Protein AF-A0A4U9DI22-F1 (afdb_monomer_lite)

Radius of gyration: 29.98 Å; chains: 1; bounding box: 87×55×52 Å

Sequence (132 aa):
MSARAKTRARLRLPERRLAAPAAPHSLSPLPGDRIGERVYSPLSCFLPVMPMSKWNIASFSKEDQDKVSVDKAAAAVAWQERMNKPVVSELAAREQPEHLREYFQERLRIHRLNSQQLPRANAPEYQKPEEG

Foldseek 3Di:
DDDDDDDDDDDDDDPPPDDDDDDDDDDDDDDDDDDDPPPPPVPDPPPPPPPPVVVPLVPDDPVSVLLVVLLVLLLVQLLCVQQVHDDDVVVSLVPRDPVCSVVSVVSNVVNVVVSVVDDGNPDPVNDDPPPD

Organism: Raoultella terrigena (NCBI:txid577)

Structure (mmCIF, N/CA/C/O backbone):
data_AF-A0A4U9DI22-F1
#
_entry.id   AF-A0A4U9DI22-F1
#
loop_
_atom_site.group_PDB
_atom_site.id
_atom_site.type_symbol
_atom_site.label_atom_id
_atom_site.label_alt_id
_atom_site.label_comp_id
_atom_site.label_asym_id
_atom_site.label_entity_id
_atom_site.label_seq_id
_atom_site.pdbx_PDB_ins_code
_atom_site.Cartn_x
_atom_site.Cartn_y
_atom_site.Cartn_z
_atom_site.occupancy
_atom_site.B_iso_or_equiv
_atom_site.auth_seq_id
_atom_site.auth_comp_id
_atom_site.auth_asym_id
_atom_site.auth_atom_id
_atom_site.pdbx_PDB_model_num
ATOM 1 N N . MET A 1 1 ? -38.057 -46.027 19.338 1.00 46.25 1 MET A N 1
ATOM 2 C CA . MET A 1 1 ? -37.073 -45.510 20.316 1.00 46.25 1 MET A CA 1
ATOM 3 C C . MET A 1 1 ? -35.806 -46.344 20.201 1.00 46.25 1 MET A C 1
ATOM 5 O O . MET A 1 1 ? -35.858 -47.514 20.539 1.00 46.25 1 MET A O 1
ATOM 9 N N . SER A 1 2 ? -34.706 -45.812 19.661 1.00 44.12 2 SER A N 1
ATOM 10 C CA . SER A 1 2 ? -33.406 -46.503 19.716 1.00 44.12 2 SER A CA 1
ATOM 11 C C . SER A 1 2 ? -32.270 -45.497 19.538 1.00 44.12 2 SER A C 1
ATOM 13 O O . SER A 1 2 ? -31.926 -45.115 18.420 1.00 44.12 2 SER A O 1
ATOM 15 N N . ALA A 1 3 ? -31.717 -45.034 20.658 1.00 47.94 3 ALA A N 1
ATOM 16 C CA . ALA A 1 3 ? -30.554 -44.159 20.700 1.00 47.94 3 ALA A CA 1
ATOM 17 C C . ALA A 1 3 ? -29.275 -45.011 20.638 1.00 47.94 3 ALA A C 1
ATOM 19 O O . ALA A 1 3 ? -28.974 -45.759 21.565 1.00 47.94 3 ALA A O 1
ATOM 20 N N . ARG A 1 4 ? -28.505 -44.907 19.549 1.00 50.19 4 ARG A N 1
ATOM 21 C CA . ARG A 1 4 ? -27.145 -45.464 19.481 1.00 50.19 4 ARG A CA 1
ATOM 22 C C . ARG A 1 4 ? -26.165 -44.452 20.074 1.00 50.19 4 ARG A C 1
ATOM 24 O O . ARG A 1 4 ? -25.781 -43.492 19.410 1.00 50.19 4 ARG A O 1
ATOM 31 N N . ALA A 1 5 ? -25.756 -44.679 21.319 1.00 55.69 5 ALA A N 1
ATOM 32 C CA . ALA A 1 5 ? -24.650 -43.964 21.941 1.00 55.69 5 ALA A CA 1
ATOM 33 C C . ALA A 1 5 ? -23.336 -44.308 21.213 1.00 55.69 5 ALA A C 1
ATOM 35 O O . ALA A 1 5 ? -22.906 -45.460 21.193 1.00 55.69 5 ALA A O 1
ATOM 36 N N . LYS A 1 6 ? -22.699 -43.313 20.586 1.00 56.28 6 LYS A N 1
ATOM 37 C CA . LYS A 1 6 ? -21.334 -43.437 20.057 1.00 56.28 6 LYS A CA 1
ATOM 38 C C . LYS A 1 6 ? -20.350 -43.150 21.188 1.00 56.28 6 LYS A C 1
ATOM 40 O O . LYS A 1 6 ? -20.057 -41.997 21.493 1.00 56.28 6 LYS A O 1
ATOM 45 N N . THR A 1 7 ? -19.842 -44.207 21.807 1.00 49.75 7 THR A N 1
ATOM 46 C CA . THR A 1 7 ? -18.749 -44.141 22.780 1.00 49.75 7 THR A CA 1
ATOM 47 C C . THR A 1 7 ? -17.478 -43.674 22.066 1.00 49.75 7 THR A C 1
ATOM 49 O O . THR A 1 7 ? -16.927 -44.379 21.222 1.00 49.75 7 THR A O 1
ATOM 52 N N . ARG A 1 8 ? -17.022 -42.452 22.357 1.00 56.81 8 ARG A N 1
ATOM 53 C CA . ARG A 1 8 ? -15.796 -41.879 21.787 1.00 56.81 8 ARG A CA 1
ATOM 54 C C . ARG A 1 8 ? -14.597 -42.447 22.549 1.00 56.81 8 ARG A C 1
ATOM 56 O O . ARG A 1 8 ? -14.362 -42.077 23.697 1.00 56.81 8 ARG A O 1
ATOM 63 N N . ALA A 1 9 ? -13.856 -43.360 21.926 1.00 49.09 9 ALA A N 1
ATOM 64 C CA . ALA A 1 9 ? -12.605 -43.876 22.470 1.00 49.09 9 ALA A CA 1
ATOM 65 C C . ALA A 1 9 ? -11.610 -42.716 22.677 1.00 49.09 9 ALA A C 1
ATOM 67 O O . ALA A 1 9 ? -11.233 -42.029 21.725 1.00 49.09 9 ALA A O 1
ATOM 68 N N . ARG A 1 10 ? -11.206 -42.466 23.929 1.00 59.84 10 ARG A N 1
ATOM 69 C CA . ARG A 1 10 ? -10.096 -41.558 24.254 1.00 59.84 10 ARG A CA 1
ATOM 70 C C . ARG A 1 10 ? -8.793 -42.232 23.828 1.00 59.84 10 ARG A C 1
ATOM 72 O O . ARG A 1 10 ? -8.312 -43.128 24.515 1.00 59.84 10 ARG A O 1
ATOM 79 N N . LEU A 1 11 ? -8.219 -41.788 22.715 1.00 52.72 11 LEU A N 1
ATOM 80 C CA . LEU A 1 11 ? -6.831 -42.086 22.370 1.00 52.72 11 LEU A CA 1
ATOM 81 C C . LEU A 1 11 ? -5.929 -41.456 23.444 1.00 52.72 11 LEU A C 1
ATOM 83 O O . LEU A 1 11 ? -5.887 -40.234 23.582 1.00 52.72 11 LEU A O 1
ATOM 87 N N . ARG A 1 12 ? -5.250 -42.288 24.245 1.00 55.03 12 ARG A N 1
ATOM 88 C CA . ARG A 1 12 ? -4.158 -41.841 25.120 1.00 55.03 12 ARG A CA 1
ATOM 89 C C . ARG A 1 12 ? -2.958 -41.527 24.231 1.00 55.03 12 ARG A C 1
ATOM 91 O O . ARG A 1 12 ? -2.416 -42.428 23.599 1.00 55.03 12 ARG A O 1
ATOM 98 N N . LEU A 1 13 ? -2.562 -40.260 24.176 1.00 62.41 13 LEU A N 1
ATOM 99 C CA . LEU A 1 13 ? -1.276 -39.869 23.604 1.00 62.41 13 LEU A CA 1
ATOM 100 C C . LEU A 1 13 ? -0.154 -40.443 24.489 1.00 62.41 13 LEU A C 1
ATOM 102 O O . LEU A 1 13 ? -0.265 -40.350 25.714 1.00 62.41 13 LEU A O 1
ATOM 106 N N . PRO A 1 14 ? 0.902 -41.049 23.921 1.00 51.12 14 PRO A N 1
ATOM 107 C CA . PRO A 1 14 ? 2.050 -41.463 24.710 1.00 51.12 14 PRO A CA 1
ATOM 108 C C . PRO A 1 14 ? 2.814 -40.222 25.183 1.00 51.12 14 PRO A C 1
ATOM 110 O O . PRO A 1 14 ? 3.224 -39.384 24.380 1.00 51.12 14 PRO A O 1
ATOM 113 N N . GLU A 1 15 ? 3.001 -40.123 26.498 1.00 56.66 15 GLU A N 1
ATOM 114 C CA . GLU A 1 15 ? 3.906 -39.177 27.150 1.00 56.66 15 GLU A CA 1
ATOM 115 C C . GLU A 1 15 ? 5.295 -39.271 26.499 1.00 56.66 15 GLU A C 1
ATOM 117 O O . GLU A 1 15 ? 6.011 -40.267 26.647 1.00 56.66 15 GLU A O 1
ATOM 122 N N . ARG A 1 16 ? 5.684 -38.232 25.752 1.00 51.69 16 ARG A N 1
ATOM 123 C CA . ARG A 1 16 ? 7.070 -38.043 25.322 1.00 51.69 16 ARG A CA 1
ATOM 124 C C . ARG A 1 16 ? 7.895 -37.789 26.580 1.00 51.69 16 ARG A C 1
ATOM 126 O O . ARG A 1 16 ? 7.922 -36.669 27.079 1.00 51.69 16 ARG A O 1
ATOM 133 N N . ARG A 1 17 ? 8.574 -38.826 27.081 1.00 56.00 17 ARG A N 1
ATOM 134 C CA . ARG A 1 17 ? 9.647 -38.671 28.071 1.00 56.00 17 ARG A CA 1
ATOM 135 C C . ARG A 1 17 ? 10.658 -37.678 27.504 1.00 56.00 17 ARG A C 1
ATOM 137 O O . ARG A 1 17 ? 11.368 -37.995 26.553 1.00 56.00 17 ARG A O 1
ATOM 144 N N . LEU A 1 18 ? 10.690 -36.475 28.067 1.00 54.09 18 LEU A N 1
ATOM 145 C CA . LEU A 1 18 ? 11.762 -35.519 27.839 1.00 54.09 18 LEU A CA 1
ATOM 146 C C . LEU A 1 18 ? 13.054 -36.188 28.318 1.00 54.09 18 LEU A C 1
ATOM 148 O O . LEU A 1 18 ? 13.210 -36.468 29.505 1.00 54.09 18 LEU A O 1
ATOM 152 N N . ALA A 1 19 ? 13.941 -36.523 27.382 1.00 53.16 19 ALA A N 1
ATOM 153 C CA . ALA A 1 19 ? 15.281 -36.975 27.717 1.00 53.16 19 ALA A CA 1
ATOM 154 C C . ALA A 1 19 ? 15.986 -35.840 28.473 1.00 53.16 19 ALA A C 1
ATOM 156 O O . ALA A 1 19 ? 16.044 -34.709 27.988 1.00 53.16 19 ALA A O 1
ATOM 157 N N . ALA A 1 20 ? 16.466 -36.137 29.679 1.00 58.56 20 ALA A N 1
ATOM 158 C CA . ALA A 1 20 ? 17.273 -35.215 30.465 1.00 58.56 20 ALA A CA 1
ATOM 159 C C . ALA A 1 20 ? 18.537 -34.821 29.671 1.00 58.56 20 ALA A C 1
ATOM 161 O O . ALA A 1 20 ? 19.098 -35.677 28.979 1.00 58.56 20 ALA A O 1
ATOM 162 N N . PRO A 1 21 ? 18.999 -33.560 29.744 1.00 53.53 21 PRO A N 1
ATOM 163 C CA . PRO A 1 21 ? 20.222 -33.161 29.065 1.00 53.53 21 PRO A CA 1
ATOM 164 C C . PRO A 1 21 ? 21.410 -33.928 29.655 1.00 53.53 21 PRO A C 1
ATOM 166 O O . PRO A 1 21 ? 21.606 -33.954 30.871 1.00 53.53 21 PRO A O 1
ATOM 169 N N . ALA A 1 22 ? 22.188 -34.566 28.781 1.00 50.41 22 ALA A N 1
ATOM 170 C CA . ALA A 1 22 ? 23.453 -35.183 29.143 1.00 50.41 22 ALA A CA 1
ATOM 171 C C . ALA A 1 22 ? 24.368 -34.132 29.792 1.00 50.41 22 ALA A C 1
ATOM 173 O O . ALA A 1 22 ? 24.496 -33.012 29.294 1.00 50.41 22 ALA A O 1
ATOM 174 N N . ALA A 1 23 ? 24.971 -34.498 30.924 1.00 56.22 23 ALA A N 1
ATOM 175 C CA . ALA A 1 23 ? 25.933 -33.670 31.635 1.00 56.22 23 ALA A CA 1
ATOM 176 C C . ALA A 1 23 ? 27.084 -33.252 30.697 1.00 56.22 23 ALA A C 1
ATOM 178 O O . ALA A 1 23 ? 27.542 -34.078 29.902 1.00 56.22 23 ALA A O 1
ATOM 179 N N . PRO A 1 24 ? 27.569 -32.000 30.769 1.00 52.88 24 PRO A N 1
ATOM 180 C CA . PRO A 1 24 ? 28.679 -31.568 29.937 1.00 52.88 24 PRO A CA 1
ATOM 181 C C . PRO A 1 24 ? 29.933 -32.359 30.308 1.00 52.88 24 PRO A C 1
ATOM 183 O O . PRO A 1 24 ? 30.320 -32.446 31.475 1.00 52.88 24 PRO A O 1
ATOM 186 N N . HIS A 1 25 ? 30.549 -32.947 29.286 1.00 49.12 25 HIS A N 1
ATOM 187 C CA . HIS A 1 25 ? 31.829 -33.630 29.371 1.00 49.12 25 HIS A CA 1
ATOM 188 C C . HIS A 1 25 ? 32.856 -32.757 30.102 1.00 49.12 25 HIS A C 1
ATOM 190 O O . HIS A 1 25 ? 33.083 -31.601 29.744 1.00 49.12 25 HIS A O 1
ATOM 196 N N . SER A 1 26 ? 33.474 -33.328 31.134 1.00 44.94 26 SER A N 1
ATOM 197 C CA . SER A 1 26 ? 34.571 -32.726 31.880 1.00 44.94 26 SER A CA 1
ATOM 198 C C . SER A 1 26 ? 35.775 -32.519 30.955 1.00 44.94 26 SER A C 1
ATOM 200 O O . SER A 1 26 ? 36.497 -33.472 30.660 1.00 44.94 26 SER A O 1
ATOM 202 N N . LEU A 1 27 ? 36.009 -31.290 30.494 1.00 48.59 27 LEU A N 1
ATOM 203 C CA . LEU A 1 27 ? 37.312 -30.917 29.950 1.00 48.59 27 LEU A CA 1
ATOM 204 C C . LEU A 1 27 ? 38.280 -30.728 31.122 1.00 48.59 27 LEU A C 1
ATOM 206 O O . LEU A 1 27 ? 38.109 -29.832 31.948 1.00 48.59 27 LEU A O 1
ATOM 210 N N . SER A 1 28 ? 39.290 -31.588 31.204 1.00 48.97 28 SER A N 1
ATOM 211 C CA . SER A 1 28 ? 40.426 -31.402 32.104 1.00 48.97 28 SER A CA 1
ATOM 212 C C . SER A 1 28 ? 41.216 -30.141 31.705 1.00 48.97 28 SER A C 1
ATOM 214 O O . SER A 1 28 ? 41.420 -29.926 30.508 1.00 48.97 28 SER A O 1
ATOM 216 N N . PRO A 1 29 ? 41.690 -29.309 32.653 1.00 47.16 29 PRO A N 1
ATOM 217 C CA . PRO A 1 29 ? 42.474 -28.120 32.326 1.00 47.16 29 PRO A CA 1
ATOM 218 C C . PRO A 1 29 ? 43.887 -28.505 31.868 1.00 47.16 29 PRO A C 1
ATOM 220 O O . PRO A 1 29 ? 44.566 -29.278 32.544 1.00 47.16 29 PRO A O 1
ATOM 223 N N . LEU A 1 30 ? 44.343 -27.944 30.745 1.00 50.72 30 LEU A N 1
ATOM 224 C CA . LEU A 1 30 ? 45.747 -28.013 30.330 1.00 50.72 30 LEU A CA 1
ATOM 225 C C . LEU A 1 30 ? 46.587 -27.000 31.131 1.00 50.72 30 LEU A C 1
ATOM 227 O O . LEU A 1 30 ? 46.091 -25.912 31.437 1.00 50.72 30 LEU A O 1
ATOM 231 N N . PRO A 1 31 ? 47.838 -27.334 31.495 1.00 41.19 31 PRO A N 1
ATOM 232 C CA . PRO A 1 31 ? 48.654 -26.485 32.346 1.00 41.19 31 PRO A CA 1
ATOM 233 C C . PRO A 1 31 ? 49.373 -25.403 31.532 1.00 41.19 31 PRO A C 1
ATOM 235 O O . PRO A 1 31 ? 49.973 -25.695 30.503 1.00 41.19 31 PRO A O 1
ATOM 238 N N . GLY A 1 32 ? 49.392 -24.186 32.079 1.00 40.50 32 GLY A N 1
ATOM 239 C CA . GLY A 1 32 ? 50.322 -23.122 31.696 1.00 40.50 32 GLY A CA 1
ATOM 240 C C . GLY A 1 32 ? 49.794 -22.166 30.630 1.00 40.50 32 GLY A C 1
ATOM 241 O O . GLY A 1 32 ? 49.855 -22.452 29.447 1.00 40.50 32 GLY A O 1
ATOM 242 N N . ASP A 1 33 ? 49.308 -21.000 31.055 1.00 37.12 33 ASP A N 1
ATOM 243 C CA . ASP A 1 33 ? 50.126 -19.792 30.937 1.00 37.12 33 ASP A CA 1
ATOM 244 C C . ASP A 1 33 ? 49.515 -18.635 31.734 1.00 37.12 33 ASP A C 1
ATOM 246 O O . ASP A 1 33 ? 48.336 -18.296 31.636 1.00 37.12 33 ASP A O 1
ATOM 250 N N . ARG A 1 34 ? 50.357 -18.049 32.589 1.00 51.66 34 ARG A N 1
ATOM 251 C CA . ARG A 1 34 ? 50.115 -16.764 33.243 1.00 51.66 34 ARG A CA 1
ATOM 252 C C . ARG A 1 34 ? 50.240 -15.692 32.166 1.00 51.66 34 ARG A C 1
ATOM 254 O O . ARG A 1 34 ? 51.233 -15.727 31.457 1.00 51.66 34 ARG A O 1
ATOM 261 N N . ILE A 1 35 ? 49.317 -14.731 32.115 1.00 42.00 35 ILE A N 1
ATOM 262 C CA . ILE A 1 35 ? 49.560 -13.288 31.906 1.00 42.00 35 ILE A CA 1
ATOM 263 C C . ILE A 1 35 ? 48.198 -12.574 31.889 1.00 42.00 35 ILE A C 1
ATOM 265 O O . ILE A 1 35 ? 47.320 -12.899 31.096 1.00 42.00 35 ILE A O 1
ATOM 269 N N . GLY A 1 36 ? 48.065 -11.553 32.740 1.00 39.50 36 GLY A N 1
ATOM 270 C CA . GLY A 1 36 ? 47.100 -10.470 32.559 1.00 39.50 36 GLY A CA 1
ATOM 271 C C . GLY A 1 36 ? 45.919 -10.474 33.522 1.00 39.50 36 GLY A C 1
ATOM 272 O O . GLY A 1 36 ? 44.816 -10.869 33.154 1.00 39.50 36 GLY A O 1
ATOM 273 N N . GLU A 1 37 ? 46.116 -9.918 34.720 1.00 48.91 37 GLU A N 1
ATOM 274 C CA . GLU A 1 37 ? 45.031 -9.324 35.506 1.00 48.91 37 GLU A CA 1
ATOM 275 C C . GLU A 1 37 ? 44.399 -8.183 34.697 1.00 48.91 37 GLU A C 1
ATOM 277 O O . GLU A 1 37 ? 44.785 -7.019 34.784 1.00 48.91 37 GLU A O 1
ATOM 282 N N . ARG A 1 38 ? 43.419 -8.516 33.859 1.00 43.09 38 ARG A N 1
ATOM 283 C CA . ARG A 1 38 ? 42.497 -7.532 33.309 1.00 43.09 38 ARG A CA 1
ATOM 284 C C . ARG A 1 38 ? 41.299 -7.503 34.237 1.00 43.09 38 ARG A C 1
ATOM 286 O O . ARG A 1 38 ? 40.394 -8.322 34.117 1.00 43.09 38 ARG A O 1
ATOM 293 N N . VAL A 1 39 ? 41.334 -6.573 35.185 1.00 49.50 39 VAL A N 1
ATOM 294 C CA . VAL A 1 39 ? 40.189 -6.212 36.022 1.00 49.50 39 VAL A CA 1
ATOM 295 C C . VAL A 1 39 ? 39.012 -5.897 35.093 1.00 49.50 39 VAL A C 1
ATOM 297 O O . VAL A 1 39 ? 38.930 -4.815 34.514 1.00 49.50 39 VAL A O 1
ATOM 300 N N . TYR A 1 40 ? 38.112 -6.859 34.898 1.00 46.38 40 TYR A N 1
ATOM 301 C CA . TYR A 1 40 ? 36.808 -6.594 34.307 1.00 46.38 40 TYR A CA 1
ATOM 302 C C . TYR A 1 40 ? 35.989 -5.893 35.386 1.00 46.38 40 TYR A C 1
ATOM 304 O O . TYR A 1 40 ? 35.478 -6.526 36.305 1.00 46.38 40 TYR A O 1
ATOM 312 N N . SER A 1 41 ? 35.912 -4.565 35.295 1.00 49.41 41 SER A N 1
ATOM 313 C CA . SER A 1 41 ? 34.934 -3.782 36.048 1.00 49.41 41 SER A CA 1
ATOM 314 C C . SER A 1 41 ? 33.528 -4.272 35.663 1.00 49.41 41 SER A C 1
ATOM 316 O O . SER A 1 41 ? 33.155 -4.148 34.492 1.00 49.41 41 SER A O 1
ATOM 318 N N . PRO A 1 42 ? 32.734 -4.839 36.590 1.00 50.72 42 PRO A N 1
ATOM 319 C CA . PRO A 1 42 ? 31.458 -5.470 36.251 1.00 50.72 42 PRO A CA 1
ATOM 320 C C . PRO A 1 42 ? 30.308 -4.463 36.057 1.00 50.72 42 PRO A C 1
ATOM 322 O O . PRO A 1 42 ? 29.158 -4.869 35.925 1.00 50.72 42 PRO A O 1
ATOM 325 N N . LEU A 1 43 ? 30.581 -3.152 36.040 1.00 50.31 43 LEU A N 1
ATOM 326 C CA . LEU A 1 43 ? 29.547 -2.116 36.187 1.00 50.31 43 LEU A CA 1
ATOM 327 C C . LEU A 1 43 ? 29.296 -1.229 34.954 1.00 50.31 43 LEU A C 1
ATOM 329 O O . LEU A 1 43 ? 28.653 -0.195 35.090 1.00 50.31 43 LEU A O 1
ATOM 333 N N . SER A 1 44 ? 29.729 -1.608 33.745 1.00 54.72 44 SER A N 1
ATOM 334 C CA . SER A 1 44 ? 29.572 -0.750 32.545 1.00 54.72 44 SER A CA 1
ATOM 335 C C . SER A 1 44 ? 28.647 -1.296 31.442 1.00 54.72 44 SER A C 1
ATOM 337 O O . SER A 1 44 ? 28.754 -0.898 30.285 1.00 54.72 44 SER A O 1
ATOM 339 N N . CYS A 1 45 ? 27.729 -2.221 31.746 1.00 48.41 45 CYS A N 1
ATOM 340 C CA . CYS A 1 45 ? 26.830 -2.789 30.724 1.00 48.41 45 CYS A CA 1
ATOM 341 C C . CYS A 1 45 ? 25.352 -2.837 31.126 1.00 48.41 45 CYS A C 1
ATOM 343 O O . CYS A 1 45 ? 24.609 -3.680 30.631 1.00 48.41 45 CYS A O 1
ATOM 345 N N . PHE A 1 46 ? 24.882 -1.906 31.959 1.00 55.97 46 PHE A N 1
ATOM 346 C CA . PHE A 1 46 ? 23.446 -1.616 31.995 1.00 55.97 46 PHE A CA 1
ATOM 347 C C . PHE A 1 46 ? 23.095 -0.717 30.804 1.00 55.97 46 PHE A C 1
ATOM 349 O O . PHE A 1 46 ? 22.865 0.482 30.938 1.00 55.97 46 PHE A O 1
ATOM 356 N N . LEU A 1 47 ? 23.089 -1.303 29.603 1.00 60.59 47 LEU A N 1
ATOM 357 C CA . LEU A 1 47 ? 22.354 -0.706 28.495 1.00 60.59 47 LEU A CA 1
ATOM 358 C C . LEU A 1 47 ? 20.872 -0.749 28.892 1.00 60.59 47 LEU A C 1
ATOM 360 O O . LEU A 1 47 ? 20.366 -1.838 29.181 1.00 60.59 47 LEU A O 1
ATOM 364 N N . PRO A 1 48 ? 20.164 0.392 28.958 1.00 60.19 48 PRO A N 1
ATOM 365 C CA . PRO A 1 48 ? 18.741 0.366 29.228 1.00 60.19 48 PRO A CA 1
ATOM 366 C C . PRO A 1 48 ? 18.073 -0.428 28.107 1.00 60.19 48 PRO A C 1
ATOM 368 O O . PRO A 1 48 ? 18.172 -0.071 26.932 1.00 60.19 48 PRO A O 1
ATOM 371 N N . VAL A 1 49 ? 17.403 -1.522 28.475 1.00 62.91 49 VAL A N 1
ATOM 372 C CA . VAL A 1 49 ? 16.480 -2.225 27.586 1.00 62.91 49 VAL A CA 1
ATOM 373 C C . VAL A 1 49 ? 15.397 -1.215 27.227 1.00 62.91 49 VAL A C 1
ATOM 375 O O . VAL A 1 49 ? 14.473 -0.972 28.000 1.00 62.91 49 VAL A O 1
ATOM 378 N N . MET A 1 50 ? 15.549 -0.559 26.077 1.00 61.72 50 MET A N 1
ATOM 379 C CA . MET A 1 50 ? 14.500 0.276 25.512 1.00 61.72 50 MET A CA 1
ATOM 380 C C . MET A 1 50 ? 13.287 -0.635 25.314 1.00 61.72 50 MET A C 1
ATOM 382 O O . MET A 1 50 ? 13.403 -1.646 24.613 1.00 61.72 50 MET A O 1
ATOM 386 N N . PRO A 1 51 ? 12.140 -0.351 25.950 1.00 64.50 51 PRO A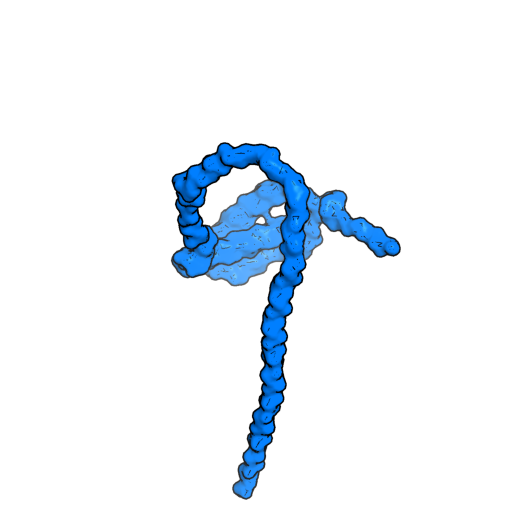 N 1
ATOM 387 C CA . PRO A 1 51 ? 11.002 -1.243 25.867 1.00 64.50 51 PRO A CA 1
ATOM 388 C C . PRO A 1 51 ? 10.534 -1.298 24.411 1.00 64.50 51 PRO A C 1
ATOM 390 O O . PRO A 1 51 ? 10.042 -0.318 23.853 1.00 64.50 51 PRO A O 1
ATOM 393 N N . MET A 1 52 ? 10.672 -2.471 23.788 1.00 64.88 52 MET A N 1
ATOM 394 C CA . MET A 1 52 ? 10.225 -2.727 22.413 1.00 64.88 52 MET A CA 1
ATOM 395 C C . MET A 1 52 ? 8.699 -2.617 22.240 1.00 64.88 52 MET A C 1
ATOM 397 O O . MET A 1 52 ? 8.184 -2.785 21.136 1.00 64.88 52 MET A O 1
ATOM 401 N N . SER A 1 53 ? 7.959 -2.322 23.313 1.00 67.44 53 SER A N 1
ATOM 402 C CA . SER A 1 53 ? 6.504 -2.189 23.315 1.00 67.44 53 SER A CA 1
ATOM 403 C C . SER A 1 53 ? 5.998 -1.055 22.422 1.00 67.44 53 SER A C 1
ATOM 405 O O . SER A 1 53 ? 4.892 -1.169 21.906 1.00 67.44 53 SER A O 1
ATOM 407 N N . LYS A 1 54 ? 6.804 -0.012 22.158 1.00 77.12 54 LYS A N 1
ATOM 408 C CA . LYS A 1 54 ? 6.409 1.115 21.290 1.00 77.12 54 LYS A CA 1
ATOM 409 C C . LYS A 1 54 ? 6.082 0.694 19.848 1.00 77.12 54 LYS A C 1
ATOM 411 O O . LYS A 1 54 ? 5.280 1.351 19.194 1.00 77.12 54 LYS A O 1
ATOM 416 N N . TRP A 1 55 ? 6.692 -0.382 19.349 1.00 85.12 55 TRP A N 1
ATOM 417 C CA . TRP A 1 55 ? 6.542 -0.836 17.959 1.00 85.12 55 TRP A CA 1
ATOM 418 C C . TRP A 1 55 ? 5.504 -1.949 17.785 1.00 85.12 55 TRP A C 1
ATOM 420 O O . TRP A 1 55 ? 5.300 -2.439 16.674 1.00 85.12 55 TRP A O 1
ATOM 430 N N . ASN A 1 56 ? 4.853 -2.378 18.868 1.00 91.12 56 ASN A N 1
ATOM 431 C CA . ASN A 1 56 ? 3.865 -3.442 18.796 1.00 91.12 56 ASN A CA 1
ATOM 432 C C . ASN A 1 56 ? 2.539 -2.902 18.239 1.00 91.12 56 ASN A C 1
ATOM 434 O O . ASN A 1 56 ? 1.771 -2.282 18.970 1.00 91.12 56 ASN A O 1
ATOM 438 N N . ILE A 1 57 ? 2.232 -3.195 16.975 1.00 90.94 57 ILE A N 1
ATOM 439 C CA . ILE A 1 57 ? 0.987 -2.768 16.307 1.00 90.94 57 ILE A CA 1
ATOM 440 C C . ILE A 1 57 ? -0.268 -3.219 17.077 1.00 90.94 57 ILE A C 1
ATOM 442 O O . ILE A 1 57 ? -1.253 -2.490 17.122 1.00 90.94 57 ILE A O 1
ATOM 446 N N . ALA A 1 58 ? -0.229 -4.3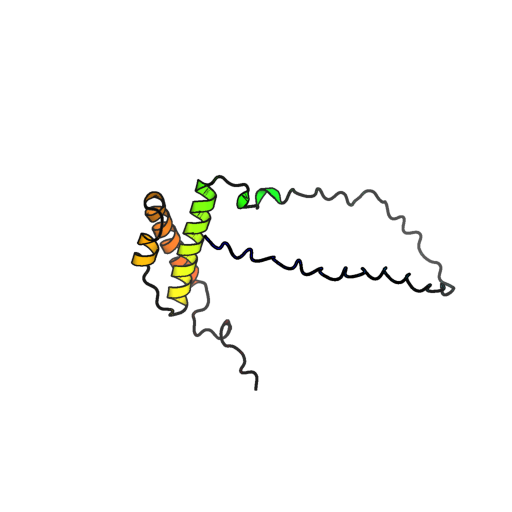75 17.752 1.00 91.50 58 ALA A N 1
ATOM 447 C CA . ALA A 1 58 ? -1.363 -4.876 18.534 1.00 91.50 58 ALA A CA 1
ATOM 448 C C . ALA A 1 58 ? -1.664 -4.030 19.785 1.00 91.50 58 ALA A C 1
ATOM 450 O O . ALA A 1 58 ? -2.730 -4.172 20.378 1.00 91.50 58 ALA A O 1
ATOM 451 N N . SER A 1 59 ? -0.730 -3.165 20.193 1.00 91.75 59 SER A N 1
ATOM 452 C CA . SER A 1 59 ? -0.922 -2.227 21.304 1.00 91.75 59 SER A CA 1
ATOM 453 C C . SER A 1 59 ? -1.591 -0.914 20.883 1.00 91.75 59 SER A C 1
ATOM 455 O O . SER A 1 59 ? -1.980 -0.133 21.748 1.00 91.75 59 SER A O 1
ATOM 457 N N . PHE A 1 60 ? -1.741 -0.662 19.577 1.00 90.69 60 PHE A N 1
ATOM 458 C CA . PHE A 1 60 ? -2.384 0.547 19.061 1.00 90.69 60 PHE A CA 1
ATOM 459 C C . PHE A 1 60 ? -3.909 0.481 19.154 1.00 90.69 60 PHE A C 1
ATOM 461 O O . PHE A 1 60 ? -4.492 -0.588 19.351 1.00 90.69 60 PHE A O 1
ATOM 468 N N . SER A 1 61 ? -4.554 1.636 18.974 1.00 94.38 61 SER A N 1
ATOM 469 C CA . SER A 1 61 ? -6.007 1.731 18.841 1.00 94.38 61 SER A CA 1
ATOM 470 C C . SER A 1 61 ? -6.504 0.89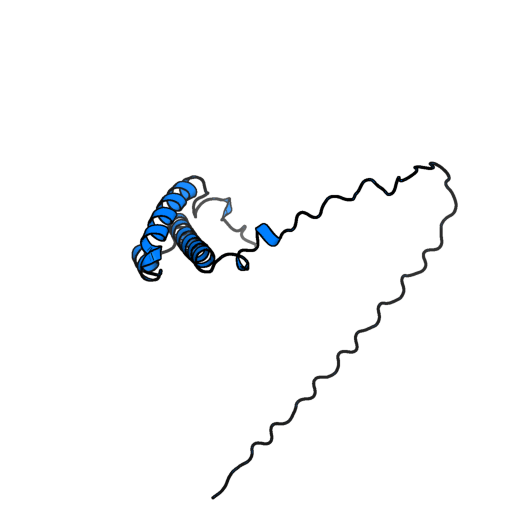4 17.656 1.00 94.38 61 SER A C 1
ATOM 472 O O . SER A 1 61 ? -5.765 0.630 16.703 1.00 94.38 61 SER A O 1
ATOM 474 N N . LYS A 1 62 ? -7.772 0.478 17.691 1.00 93.81 62 LYS A N 1
ATOM 475 C CA . LYS A 1 62 ? -8.347 -0.329 16.610 1.00 93.81 62 LYS A CA 1
ATOM 476 C C . LYS A 1 62 ? -8.327 0.414 15.268 1.00 93.81 62 LYS A C 1
ATOM 478 O O . LYS A 1 62 ? -7.984 -0.175 14.251 1.00 93.81 62 LYS A O 1
ATOM 483 N N . GLU A 1 63 ? -8.585 1.716 15.298 1.00 92.75 63 GLU A N 1
ATOM 484 C CA . GLU A 1 63 ? -8.546 2.599 14.130 1.00 92.75 63 GLU A CA 1
ATOM 485 C C . GLU A 1 63 ? -7.151 2.657 13.494 1.00 92.75 63 GLU A C 1
ATOM 487 O O . GLU A 1 63 ? -7.020 2.597 12.272 1.00 92.75 63 GLU A O 1
ATOM 492 N N . ASP A 1 64 ? -6.091 2.728 14.303 1.00 93.50 64 ASP A N 1
ATOM 493 C CA . ASP A 1 64 ? -4.721 2.754 13.786 1.00 93.50 64 ASP A CA 1
ATOM 494 C C . ASP A 1 64 ? -4.281 1.383 13.266 1.00 93.50 64 ASP A C 1
ATOM 496 O O . ASP A 1 64 ? -3.604 1.299 12.240 1.00 93.50 64 ASP A O 1
ATOM 500 N N . GLN A 1 65 ? -4.715 0.299 13.915 1.00 94.94 65 GLN A N 1
ATOM 501 C CA . GLN A 1 65 ? -4.525 -1.055 13.388 1.00 94.94 65 GLN A CA 1
ATOM 502 C C . GLN A 1 65 ? -5.207 -1.225 12.023 1.00 94.94 65 GLN A C 1
ATOM 504 O O . GLN A 1 65 ? -4.616 -1.793 11.101 1.00 94.94 65 GLN A O 1
ATOM 509 N N . ASP A 1 66 ? -6.427 -0.707 11.872 1.00 94.44 66 ASP A N 1
ATOM 510 C CA . ASP A 1 66 ? -7.187 -0.795 10.627 1.00 94.44 66 ASP A CA 1
ATOM 511 C C . ASP A 1 66 ? -6.543 0.059 9.521 1.00 94.44 66 ASP A C 1
ATOM 513 O O . ASP A 1 66 ? -6.402 -0.415 8.393 1.00 94.44 66 ASP A O 1
ATOM 517 N N . LYS A 1 67 ? -6.010 1.249 9.841 1.00 94.88 67 LYS A N 1
ATOM 518 C CA . LYS A 1 67 ? -5.184 2.034 8.901 1.00 94.88 67 LYS A CA 1
ATOM 519 C C . LYS A 1 67 ? -3.948 1.266 8.435 1.00 94.88 67 LYS A C 1
ATOM 521 O O . LYS A 1 67 ? -3.659 1.265 7.242 1.00 94.88 67 LYS A O 1
ATOM 526 N N . VAL A 1 68 ? -3.234 0.583 9.335 1.00 95.06 68 VAL A N 1
ATOM 527 C CA . VAL A 1 68 ? -2.075 -0.251 8.962 1.00 95.06 68 VAL A CA 1
ATOM 528 C C . VAL A 1 68 ? -2.497 -1.396 8.036 1.00 95.06 68 VAL A C 1
ATOM 530 O O . VAL A 1 68 ? -1.799 -1.695 7.065 1.00 95.06 68 VAL A O 1
ATOM 533 N N . SER A 1 69 ? -3.650 -2.018 8.296 1.00 94.88 69 SER A N 1
ATOM 534 C CA . SER A 1 69 ? -4.214 -3.056 7.422 1.00 94.88 69 SER A CA 1
ATOM 535 C C . SER A 1 69 ? -4.501 -2.518 6.014 1.00 94.88 69 SER A C 1
ATOM 537 O O . SER A 1 69 ? -4.094 -3.118 5.016 1.00 94.88 69 SER A O 1
ATOM 539 N N . VAL A 1 70 ? -5.128 -1.343 5.926 1.00 95.94 70 VAL A N 1
ATOM 540 C CA . VAL A 1 70 ? -5.455 -0.680 4.657 1.00 95.94 70 VAL A CA 1
ATOM 541 C C . VAL A 1 70 ? -4.195 -0.237 3.905 1.00 95.94 70 VAL A C 1
ATOM 543 O O . VAL A 1 70 ? -4.100 -0.443 2.695 1.00 95.94 70 VAL A O 1
ATOM 546 N N . ASP A 1 71 ? -3.194 0.312 4.600 1.00 96.25 71 ASP A N 1
ATOM 547 C CA . ASP A 1 71 ? -1.907 0.688 3.996 1.00 96.25 71 ASP A CA 1
ATOM 548 C C . ASP A 1 71 ? -1.177 -0.533 3.424 1.00 96.25 71 ASP A C 1
ATOM 550 O O . ASP A 1 71 ? -0.628 -0.480 2.322 1.00 96.25 71 ASP A O 1
ATOM 554 N N . LYS A 1 72 ? -1.235 -1.672 4.126 1.00 95.50 72 LYS A N 1
ATOM 555 C CA . LYS A 1 72 ? -0.697 -2.944 3.635 1.00 95.50 72 LYS A CA 1
ATOM 556 C C . LYS A 1 72 ? -1.394 -3.393 2.349 1.00 95.50 72 LYS A C 1
ATOM 558 O O . LYS A 1 72 ? -0.716 -3.844 1.424 1.00 95.50 72 LYS A O 1
ATOM 563 N N . ALA A 1 73 ? -2.719 -3.262 2.267 1.00 94.81 73 ALA A N 1
ATOM 564 C CA . ALA A 1 73 ? -3.464 -3.566 1.046 1.00 94.81 73 ALA A CA 1
ATOM 565 C C . ALA A 1 73 ? -3.065 -2.627 -0.107 1.00 94.81 73 ALA A C 1
ATOM 567 O O . ALA A 1 73 ? -2.822 -3.090 -1.221 1.00 94.81 73 ALA A O 1
ATOM 568 N N . ALA A 1 74 ? -2.913 -1.326 0.161 1.00 96.31 74 ALA A N 1
ATOM 569 C CA . ALA A 1 74 ? -2.478 -0.348 -0.837 1.00 96.31 74 ALA A CA 1
ATOM 570 C C . ALA A 1 74 ? -1.065 -0.651 -1.365 1.00 96.31 74 ALA A C 1
ATOM 572 O O . ALA A 1 74 ? -0.829 -0.633 -2.575 1.00 96.31 74 ALA A O 1
ATOM 573 N N . ALA A 1 75 ? -0.137 -0.995 -0.468 1.00 96.19 75 ALA A N 1
ATOM 574 C CA . ALA A 1 75 ? 1.218 -1.405 -0.826 1.00 96.19 75 ALA A CA 1
ATOM 575 C C . ALA A 1 75 ? 1.225 -2.682 -1.683 1.00 96.19 75 ALA A C 1
ATOM 577 O O . ALA A 1 75 ? 1.984 -2.775 -2.649 1.00 96.19 75 ALA A O 1
ATOM 578 N N . ALA A 1 76 ? 0.360 -3.653 -1.367 1.00 94.81 76 ALA A N 1
ATOM 579 C CA . ALA A 1 76 ? 0.230 -4.883 -2.142 1.00 94.81 76 ALA A CA 1
ATOM 580 C C . ALA A 1 76 ? -0.254 -4.611 -3.575 1.00 94.81 76 ALA A C 1
ATOM 582 O O . ALA A 1 76 ? 0.333 -5.139 -4.518 1.00 94.81 76 ALA A O 1
ATOM 583 N N . VAL A 1 77 ? -1.259 -3.746 -3.751 1.00 95.62 77 VAL A N 1
ATOM 584 C CA . VAL A 1 77 ? -1.753 -3.352 -5.082 1.00 95.62 77 VAL A CA 1
ATOM 585 C C . VAL A 1 77 ? -0.651 -2.672 -5.894 1.00 95.62 77 VAL A C 1
ATOM 587 O O . VAL A 1 77 ? -0.380 -3.087 -7.018 1.00 95.62 77 VAL A O 1
ATOM 590 N N . ALA A 1 78 ? 0.051 -1.689 -5.320 1.00 95.88 78 ALA A N 1
ATOM 591 C CA . ALA A 1 78 ? 1.158 -1.017 -6.006 1.00 95.88 78 ALA A CA 1
ATOM 592 C C . ALA A 1 78 ? 2.283 -1.994 -6.399 1.00 95.88 78 ALA A C 1
ATOM 594 O O . ALA A 1 78 ? 2.861 -1.902 -7.486 1.00 95.88 78 ALA A O 1
ATOM 595 N N . TRP A 1 79 ? 2.577 -2.972 -5.538 1.00 94.75 79 TRP A N 1
ATOM 596 C CA . TRP A 1 79 ? 3.536 -4.029 -5.842 1.00 94.75 79 TRP A CA 1
ATOM 597 C C . TRP A 1 79 ? 3.065 -4.922 -6.996 1.00 94.75 79 TRP A C 1
ATOM 599 O O . TRP A 1 79 ? 3.858 -5.215 -7.889 1.00 94.75 79 TRP A O 1
ATOM 609 N N . GLN A 1 80 ? 1.793 -5.327 -7.012 1.00 94.44 80 GLN A N 1
ATOM 610 C CA . GLN A 1 80 ? 1.223 -6.144 -8.086 1.00 94.44 80 GLN A CA 1
ATOM 611 C C . GLN A 1 80 ? 1.277 -5.413 -9.433 1.00 94.44 80 GLN A C 1
ATOM 613 O O . GLN A 1 80 ? 1.736 -6.000 -10.415 1.00 94.44 80 GLN A O 1
ATOM 618 N N . GLU A 1 81 ? 0.918 -4.124 -9.452 1.00 94.06 81 GLU A N 1
ATOM 619 C CA . GLU A 1 81 ? 1.048 -3.252 -10.627 1.00 94.06 81 GLU A CA 1
ATOM 620 C C . GLU A 1 81 ? 2.506 -3.199 -11.117 1.00 94.06 81 GLU A C 1
ATOM 622 O O . GLU A 1 81 ? 2.774 -3.360 -12.307 1.00 94.06 81 GLU A O 1
ATOM 627 N N . ARG A 1 82 ? 3.481 -3.043 -10.206 1.00 94.44 82 ARG A N 1
ATOM 628 C CA . ARG A 1 82 ? 4.917 -3.040 -10.547 1.00 94.44 82 ARG A CA 1
ATOM 629 C C . ARG A 1 82 ? 5.401 -4.378 -11.114 1.00 94.44 82 ARG A C 1
ATOM 631 O O . ARG A 1 82 ? 6.310 -4.386 -11.946 1.00 94.44 82 ARG A O 1
ATOM 638 N N . MET A 1 83 ? 4.827 -5.481 -10.641 1.00 93.25 83 MET A N 1
ATOM 639 C CA . MET A 1 83 ? 5.225 -6.847 -10.982 1.00 93.25 83 MET A CA 1
ATOM 640 C C . MET A 1 83 ? 4.503 -7.423 -12.205 1.00 93.25 83 MET A C 1
ATOM 642 O O . MET A 1 83 ? 4.616 -8.623 -12.461 1.00 93.25 83 MET A O 1
ATOM 646 N N . ASN A 1 84 ? 3.758 -6.602 -12.954 1.00 91.00 84 ASN A N 1
ATOM 647 C CA . ASN A 1 84 ? 2.920 -7.046 -14.074 1.00 91.00 84 ASN A CA 1
ATOM 648 C C . ASN A 1 84 ? 1.940 -8.171 -13.672 1.00 91.00 84 ASN A C 1
ATOM 650 O O . ASN A 1 84 ? 1.614 -9.044 -14.477 1.00 91.00 84 ASN A O 1
ATOM 654 N N . LYS A 1 85 ? 1.490 -8.192 -12.408 1.00 91.00 85 LYS A N 1
ATOM 655 C CA . LYS A 1 85 ? 0.455 -9.118 -11.930 1.00 91.00 85 LYS A CA 1
ATOM 656 C C . LYS A 1 85 ? -0.924 -8.491 -12.159 1.00 91.00 85 LYS A C 1
ATOM 658 O O . LYS A 1 85 ? -1.068 -7.283 -11.975 1.00 91.00 85 LYS A O 1
ATOM 663 N N . PRO A 1 86 ? -1.942 -9.281 -12.540 1.00 89.00 86 PRO A N 1
ATOM 664 C CA . PRO A 1 86 ? -3.281 -8.747 -12.751 1.00 89.00 86 PRO A CA 1
ATOM 665 C C . PRO A 1 86 ? -3.851 -8.243 -11.421 1.00 89.00 86 PRO A C 1
ATOM 667 O O . PRO A 1 86 ? -3.990 -9.013 -10.472 1.00 89.00 86 PRO A O 1
ATOM 670 N N . VAL A 1 87 ? -4.178 -6.953 -11.351 1.00 89.19 87 VAL A N 1
ATOM 671 C CA . VAL A 1 87 ? -4.822 -6.329 -10.191 1.00 89.19 87 VAL A CA 1
ATOM 672 C C . VAL A 1 87 ? -5.816 -5.270 -10.654 1.00 89.19 87 VAL A C 1
ATOM 674 O O . VAL A 1 87 ? -5.537 -4.501 -11.571 1.00 89.19 87 VAL A O 1
ATOM 677 N N . VAL A 1 88 ? -6.983 -5.227 -10.009 1.00 89.19 88 VAL A N 1
ATOM 678 C CA . VAL A 1 88 ? -7.999 -4.193 -10.233 1.00 89.19 88 VAL A CA 1
ATOM 679 C C . VAL A 1 88 ? -8.071 -3.321 -8.986 1.00 89.19 88 VAL A C 1
ATOM 681 O O . VAL A 1 88 ? -8.707 -3.676 -7.995 1.00 89.19 88 VAL A O 1
ATOM 684 N N . SER A 1 89 ? -7.396 -2.173 -9.028 1.00 85.25 89 SER A N 1
ATOM 685 C CA . SER A 1 89 ? -7.286 -1.261 -7.880 1.00 85.25 89 SER A CA 1
ATOM 686 C C . SER A 1 89 ? -8.641 -0.734 -7.387 1.00 85.25 89 SER A C 1
ATOM 688 O O . SER A 1 89 ? -8.817 -0.524 -6.189 1.00 85.25 89 SER A O 1
ATOM 690 N N . GLU A 1 90 ? -9.626 -0.589 -8.276 1.00 85.75 90 GLU A N 1
ATOM 691 C CA . GLU A 1 90 ? -10.990 -0.184 -7.914 1.00 85.75 90 GLU A CA 1
ATOM 692 C C . GLU A 1 90 ? -11.725 -1.248 -7.085 1.00 85.75 90 GLU A C 1
ATOM 694 O O . GLU A 1 90 ? -12.412 -0.913 -6.120 1.00 85.75 90 GLU A O 1
ATOM 699 N N . LEU A 1 91 ? -11.556 -2.534 -7.417 1.00 88.94 91 LEU A N 1
ATOM 700 C CA . LEU A 1 91 ? -12.140 -3.625 -6.632 1.00 88.94 91 LEU A CA 1
ATOM 701 C C . LEU A 1 91 ? -11.502 -3.681 -5.244 1.00 88.94 91 LEU A C 1
ATOM 703 O O . LEU A 1 91 ? -12.222 -3.726 -4.250 1.00 88.94 91 LEU A O 1
ATOM 707 N N . ALA A 1 92 ? -10.175 -3.548 -5.170 1.00 87.31 92 ALA A N 1
ATOM 708 C CA . ALA A 1 92 ? -9.460 -3.500 -3.897 1.00 87.31 92 ALA A CA 1
ATOM 709 C C . ALA A 1 92 ? -9.926 -2.330 -3.012 1.00 87.31 92 ALA A C 1
ATOM 711 O O . ALA A 1 92 ? -10.063 -2.496 -1.804 1.00 87.31 92 ALA A O 1
ATOM 712 N N . ALA A 1 93 ? -10.224 -1.164 -3.598 1.00 85.50 93 ALA A N 1
ATOM 713 C CA . ALA A 1 93 ? -10.781 -0.031 -2.862 1.00 85.50 93 ALA A CA 1
ATOM 714 C C . ALA A 1 93 ? -12.205 -0.303 -2.345 1.00 85.50 93 ALA A C 1
ATOM 716 O O . ALA A 1 93 ? -12.548 0.137 -1.251 1.00 85.50 93 ALA A O 1
ATOM 717 N N . ARG A 1 94 ? -13.037 -1.032 -3.102 1.00 89.19 94 ARG A N 1
ATOM 718 C CA . ARG A 1 94 ? -14.399 -1.404 -2.679 1.00 89.19 94 ARG A CA 1
ATOM 719 C C . ARG A 1 94 ? -14.408 -2.416 -1.539 1.00 89.19 94 ARG A C 1
ATOM 721 O O . ARG A 1 94 ? -15.292 -2.344 -0.692 1.00 89.19 94 ARG A O 1
ATOM 728 N N . GLU A 1 95 ? -13.427 -3.310 -1.499 1.00 89.75 95 GLU A N 1
ATOM 729 C CA . GLU A 1 95 ? -13.249 -4.266 -0.402 1.00 89.75 95 GLU A CA 1
ATOM 730 C C . GLU A 1 95 ? -12.854 -3.589 0.918 1.00 89.75 95 GLU A C 1
ATOM 732 O O . GLU A 1 95 ? -13.126 -4.136 1.986 1.00 89.75 95 GLU A O 1
ATOM 737 N N . GLN A 1 96 ? -12.234 -2.402 0.866 1.00 89.44 96 GLN A N 1
ATOM 738 C CA . GLN A 1 96 ? -11.886 -1.660 2.077 1.00 89.44 96 GLN A CA 1
ATOM 739 C C . GLN A 1 96 ? -13.115 -0.985 2.715 1.00 89.44 96 GLN A C 1
ATOM 741 O O . GLN A 1 96 ? -14.025 -0.556 1.990 1.00 89.44 96 GLN A O 1
ATOM 746 N N . PRO A 1 97 ? -13.111 -0.812 4.056 1.00 91.12 97 PRO A N 1
ATOM 747 C CA . PRO A 1 97 ? -14.157 -0.090 4.778 1.00 91.12 97 PRO A CA 1
ATOM 748 C C . PRO A 1 97 ? -14.373 1.312 4.204 1.00 91.12 97 PRO A C 1
ATOM 750 O O . PRO A 1 97 ? -13.399 2.016 3.935 1.00 91.12 97 PRO A O 1
ATOM 753 N N . GLU A 1 98 ? -15.628 1.751 4.071 1.00 90.00 98 GLU A N 1
ATOM 754 C CA . GLU A 1 98 ? -16.007 3.015 3.418 1.00 90.00 98 GLU A CA 1
ATOM 755 C C . GLU A 1 98 ? -15.210 4.216 3.941 1.00 90.00 98 GLU A C 1
ATOM 757 O O . GLU A 1 98 ? -14.659 4.986 3.157 1.00 90.00 98 GLU A O 1
ATOM 762 N N . HIS A 1 99 ? -15.091 4.329 5.265 1.00 90.56 99 HIS A N 1
ATOM 763 C CA . HIS A 1 99 ? -14.416 5.436 5.944 1.00 90.56 99 HIS A CA 1
ATOM 764 C C . HIS A 1 99 ? -12.884 5.439 5.775 1.00 90.56 99 HIS A C 1
ATOM 766 O O . HIS A 1 99 ? -12.243 6.444 6.063 1.00 90.56 99 HIS A O 1
ATOM 772 N N . LEU A 1 100 ? -12.283 4.341 5.296 1.00 93.81 100 LEU A N 1
ATOM 773 C CA . LEU A 1 100 ? -10.844 4.240 5.015 1.00 93.81 100 LEU A CA 1
ATOM 774 C C . LEU A 1 100 ? -10.530 4.195 3.516 1.00 93.81 100 LEU A C 1
ATOM 776 O O . LEU A 1 100 ? -9.357 4.120 3.146 1.00 93.81 100 LEU A O 1
ATOM 780 N N . ARG A 1 101 ? -11.533 4.277 2.633 1.00 92.56 101 ARG A N 1
ATOM 781 C CA . ARG A 1 101 ? -11.302 4.271 1.179 1.00 92.56 101 ARG A CA 1
ATOM 782 C C . ARG A 1 101 ? -10.493 5.474 0.713 1.00 92.56 101 ARG A C 1
ATOM 784 O O . ARG A 1 101 ? -9.621 5.324 -0.139 1.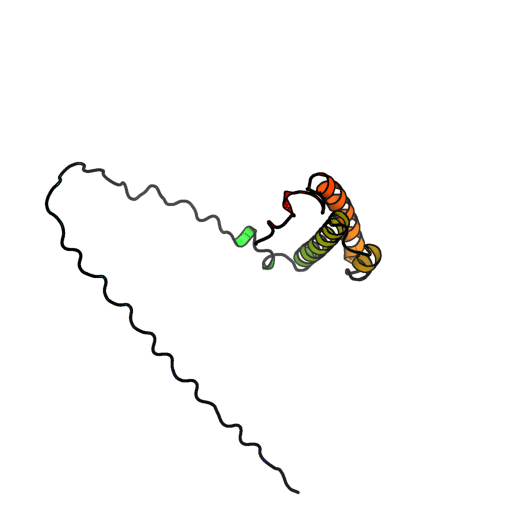00 92.56 101 ARG A O 1
ATOM 791 N N . GLU A 1 102 ? -10.738 6.646 1.291 1.00 93.12 102 GLU A N 1
ATOM 792 C CA . GLU A 1 102 ? -9.952 7.850 0.998 1.00 93.12 102 GLU A CA 1
ATOM 793 C C . GLU A 1 102 ? -8.492 7.669 1.425 1.00 93.12 102 GLU A C 1
ATOM 795 O O . GLU A 1 102 ? -7.572 7.932 0.649 1.00 93.12 102 GLU A O 1
ATOM 800 N N . TYR A 1 103 ? -8.278 7.112 2.622 1.00 95.00 103 TYR A N 1
ATOM 801 C CA . TYR A 1 103 ? -6.944 6.781 3.115 1.00 95.00 103 TYR A CA 1
ATOM 802 C C . TYR A 1 103 ? -6.234 5.781 2.190 1.00 95.00 103 TYR A C 1
ATOM 804 O O . TYR A 1 103 ? -5.083 5.997 1.819 1.00 95.00 103 TYR A O 1
ATOM 812 N N . PHE A 1 104 ? -6.927 4.733 1.737 1.00 95.88 104 PHE A N 1
ATOM 813 C CA . PHE A 1 104 ? -6.391 3.764 0.778 1.00 95.88 104 PHE A CA 1
ATOM 814 C C . PHE A 1 104 ? -5.918 4.425 -0.522 1.00 95.88 104 PHE A C 1
ATOM 816 O O . PHE A 1 104 ? -4.814 4.141 -0.983 1.00 95.88 104 PHE A O 1
ATOM 823 N N . GLN A 1 105 ? -6.728 5.309 -1.113 1.00 94.25 105 GLN A N 1
ATOM 824 C CA . GLN A 1 105 ? -6.387 5.981 -2.371 1.00 94.25 105 GLN A CA 1
ATOM 825 C C . GLN A 1 105 ? -5.152 6.874 -2.226 1.00 94.25 105 GLN A C 1
ATOM 827 O O . GLN A 1 105 ? -4.270 6.854 -3.090 1.00 94.25 105 GLN A O 1
ATOM 832 N N . GLU A 1 106 ? -5.062 7.614 -1.120 1.00 95.69 106 GLU A N 1
ATOM 833 C CA . GLU A 1 106 ? -3.900 8.448 -0.826 1.00 95.69 106 GLU A CA 1
ATOM 834 C C . GLU A 1 106 ? -2.635 7.597 -0.661 1.00 95.69 106 GLU A C 1
ATOM 836 O O . GLU A 1 106 ? -1.611 7.845 -1.304 1.00 95.69 106 GLU A O 1
ATOM 841 N N . ARG A 1 107 ? -2.717 6.516 0.121 1.00 97.31 107 ARG A N 1
ATOM 842 C CA . ARG A 1 107 ? -1.593 5.590 0.311 1.00 97.31 107 ARG A CA 1
ATOM 843 C C . ARG A 1 107 ? -1.191 4.889 -0.982 1.00 97.31 107 ARG A C 1
ATOM 845 O O . ARG A 1 107 ? 0.000 4.749 -1.252 1.00 97.31 107 ARG A O 1
ATOM 852 N N . LEU A 1 108 ? -2.151 4.515 -1.825 1.00 95.88 108 LEU A N 1
ATOM 853 C CA . LEU A 1 108 ? -1.881 3.904 -3.124 1.00 95.88 108 LEU A CA 1
ATOM 854 C C . LEU A 1 108 ? -1.104 4.855 -4.046 1.00 95.88 108 LEU A C 1
ATOM 856 O O . LEU A 1 108 ? -0.157 4.423 -4.706 1.00 95.88 108 LEU A O 1
ATOM 860 N N . ARG A 1 109 ? -1.445 6.151 -4.065 1.00 96.12 109 ARG A N 1
ATOM 861 C CA . ARG A 1 109 ? -0.684 7.166 -4.814 1.00 96.12 109 ARG A CA 1
ATOM 862 C C . ARG A 1 109 ? 0.770 7.218 -4.343 1.00 96.12 109 ARG A C 1
ATOM 864 O O . ARG A 1 109 ? 1.676 7.158 -5.174 1.00 96.12 109 ARG A O 1
ATOM 871 N N . ILE A 1 110 ? 0.993 7.273 -3.031 1.00 96.94 110 ILE A N 1
ATOM 872 C CA . ILE A 1 110 ? 2.340 7.302 -2.441 1.00 96.94 110 ILE A CA 1
ATOM 873 C C . ILE A 1 110 ? 3.128 6.040 -2.820 1.00 96.94 110 ILE A C 1
ATOM 875 O O . ILE A 1 110 ? 4.265 6.129 -3.281 1.00 96.94 110 ILE A O 1
ATOM 879 N N . HIS A 1 111 ? 2.524 4.855 -2.702 1.00 96.94 111 HIS A N 1
ATOM 880 C CA . HIS A 1 111 ? 3.203 3.598 -3.031 1.00 96.94 111 HIS A CA 1
ATOM 881 C C . HIS A 1 111 ? 3.507 3.446 -4.521 1.00 96.94 111 HIS A C 1
ATOM 883 O O . HIS A 1 111 ? 4.535 2.866 -4.871 1.00 96.94 111 HIS A O 1
ATOM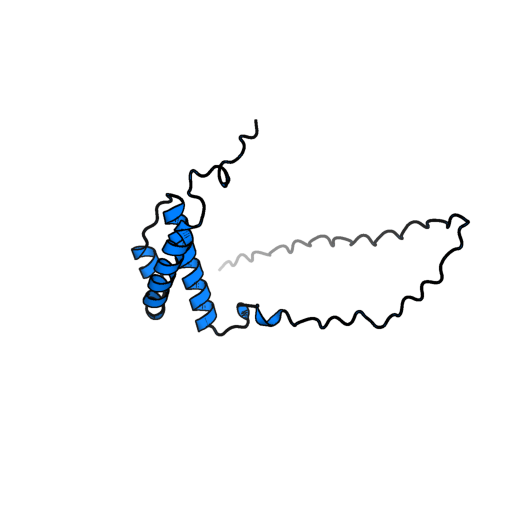 889 N N . ARG A 1 112 ? 2.679 4.001 -5.413 1.00 95.75 112 ARG A N 1
ATOM 890 C CA . ARG A 1 112 ? 2.982 4.068 -6.853 1.00 95.75 112 ARG A CA 1
ATOM 891 C C . ARG A 1 112 ? 4.213 4.924 -7.140 1.00 95.75 112 ARG A C 1
ATOM 893 O O . ARG A 1 112 ? 5.016 4.543 -7.990 1.00 95.75 112 ARG A O 1
ATOM 900 N N . LEU A 1 113 ? 4.388 6.036 -6.424 1.00 96.81 113 LEU A N 1
ATOM 901 C CA . LEU A 1 113 ? 5.599 6.859 -6.514 1.00 96.81 113 LEU A CA 1
ATOM 902 C C . LEU A 1 113 ? 6.818 6.095 -5.985 1.00 96.81 113 LEU A C 1
ATOM 904 O O . LEU A 1 113 ? 7.820 5.979 -6.687 1.00 96.81 113 LEU A O 1
ATOM 908 N N . ASN A 1 114 ? 6.705 5.482 -4.805 1.00 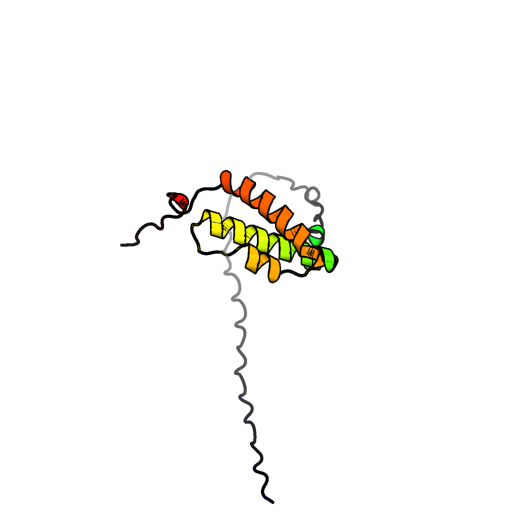95.31 114 ASN A N 1
ATOM 909 C CA . ASN A 1 114 ? 7.786 4.682 -4.217 1.00 95.31 114 ASN A CA 1
ATOM 910 C C . ASN A 1 114 ? 8.181 3.495 -5.110 1.00 95.31 114 ASN A C 1
ATOM 912 O O . ASN A 1 114 ? 9.356 3.159 -5.230 1.00 95.31 114 ASN A O 1
ATOM 916 N N . SER A 1 115 ? 7.213 2.890 -5.800 1.00 93.69 115 SER A N 1
ATOM 917 C CA . SER A 1 115 ? 7.439 1.763 -6.711 1.00 93.69 115 SER A CA 1
ATOM 918 C C . SER A 1 115 ? 8.320 2.110 -7.912 1.00 93.69 115 SER A C 1
ATOM 920 O O . SER A 1 115 ? 8.864 1.200 -8.533 1.00 93.69 115 SER A O 1
ATOM 922 N N . GLN A 1 116 ? 8.486 3.394 -8.248 1.00 92.81 116 GLN A N 1
ATOM 923 C CA . GLN A 1 116 ? 9.398 3.828 -9.312 1.00 92.81 116 GLN A CA 1
ATOM 924 C C . GLN A 1 116 ? 10.870 3.635 -8.931 1.00 92.81 116 GLN A C 1
ATOM 926 O O . GLN A 1 116 ? 11.704 3.467 -9.812 1.00 92.81 116 GLN A O 1
ATOM 931 N N . GLN A 1 117 ? 11.175 3.626 -7.631 1.00 93.50 117 GLN A N 1
ATOM 932 C CA . GLN A 1 117 ? 12.533 3.473 -7.104 1.00 93.50 117 GLN A CA 1
ATOM 933 C C . GLN A 1 117 ? 12.945 2.002 -6.953 1.00 93.50 117 GLN A C 1
ATOM 935 O O . GLN A 1 117 ? 14.091 1.712 -6.623 1.00 93.50 117 GLN A O 1
ATOM 940 N N . LEU A 1 118 ? 12.014 1.064 -7.158 1.00 92.88 118 LEU A N 1
ATOM 941 C CA . LEU A 1 118 ? 12.239 -0.362 -6.949 1.00 92.88 118 LEU A CA 1
ATOM 942 C C . LEU A 1 118 ? 12.384 -1.107 -8.290 1.00 92.88 118 LEU A C 1
ATOM 944 O O . LEU A 1 118 ? 11.729 -0.731 -9.268 1.00 92.88 118 LEU A O 1
ATOM 948 N N . PRO A 1 119 ? 13.152 -2.215 -8.345 1.00 93.31 119 PRO A N 1
ATOM 949 C CA . PRO A 1 119 ? 13.335 -2.991 -9.574 1.00 93.31 119 PRO A CA 1
ATOM 950 C C . PRO A 1 119 ? 12.006 -3.499 -10.158 1.00 93.31 119 PRO A C 1
ATOM 952 O O . PRO A 1 119 ? 11.066 -3.798 -9.426 1.00 93.31 119 PRO A O 1
ATOM 955 N N . ARG A 1 120 ? 11.873 -3.597 -11.481 1.00 91.56 120 ARG A N 1
ATOM 956 C CA . ARG A 1 120 ? 10.643 -4.114 -12.121 1.00 91.56 120 ARG A CA 1
ATOM 957 C C . ARG A 1 120 ? 10.634 -5.644 -12.165 1.00 91.56 120 ARG A C 1
ATOM 959 O O . ARG A 1 120 ? 11.642 -6.273 -11.874 1.00 91.56 120 ARG A O 1
ATOM 966 N N . ALA A 1 121 ? 9.511 -6.240 -12.572 1.00 88.75 121 ALA A N 1
ATOM 967 C CA . ALA A 1 121 ? 9.354 -7.698 -12.678 1.00 88.75 121 ALA A CA 1
ATOM 968 C C . ALA A 1 121 ? 10.481 -8.402 -13.457 1.00 88.75 121 ALA A C 1
ATOM 970 O O . ALA A 1 121 ? 10.862 -9.514 -13.117 1.00 88.75 121 ALA A O 1
ATOM 971 N N . ASN A 1 122 ? 11.010 -7.740 -14.490 1.00 86.31 122 ASN A N 1
ATOM 972 C CA . ASN A 1 122 ? 12.019 -8.299 -15.393 1.00 86.31 122 ASN A CA 1
ATOM 973 C C . ASN A 1 122 ? 13.460 -8.070 -14.910 1.00 86.31 122 ASN A C 1
ATOM 975 O O . ASN A 1 122 ? 14.402 -8.411 -15.623 1.00 86.31 122 ASN A O 1
ATOM 979 N N . ALA A 1 123 ? 13.641 -7.430 -13.754 1.00 88.75 123 ALA A N 1
ATOM 980 C CA . ALA A 1 123 ? 14.958 -7.104 -13.239 1.00 88.75 123 ALA A CA 1
ATOM 981 C C . ALA A 1 123 ? 15.718 -8.384 -12.833 1.00 88.75 123 ALA A C 1
ATOM 983 O O . ALA A 1 123 ? 15.087 -9.339 -12.360 1.00 88.75 123 ALA A O 1
ATOM 984 N N . PRO A 1 124 ? 17.050 -8.426 -13.018 1.00 87.31 124 PRO A N 1
ATOM 985 C CA . PRO A 1 124 ? 17.855 -9.609 -12.719 1.00 87.31 124 PRO A CA 1
ATOM 986 C C . PRO A 1 124 ? 17.743 -10.043 -11.252 1.00 87.31 124 PRO A C 1
ATOM 988 O O . PRO A 1 124 ? 17.821 -11.231 -10.966 1.00 87.31 124 PRO A O 1
ATOM 991 N N . GLU A 1 125 ? 17.463 -9.120 -10.328 1.00 87.62 125 GLU A N 1
ATOM 992 C CA . GLU A 1 125 ? 17.275 -9.404 -8.901 1.00 87.62 125 GLU A CA 1
ATOM 993 C C . GLU A 1 125 ? 16.124 -10.381 -8.606 1.00 87.62 125 GLU A C 1
ATOM 995 O O . GLU A 1 125 ? 16.119 -11.018 -7.554 1.00 87.62 125 GLU A O 1
ATOM 1000 N N . TYR A 1 126 ? 15.134 -10.488 -9.499 1.00 86.31 126 TYR A N 1
ATOM 1001 C CA . TYR A 1 126 ? 13.989 -11.392 -9.340 1.00 86.31 126 TYR A CA 1
ATOM 1002 C C . TYR A 1 126 ? 14.067 -12.643 -10.224 1.00 86.31 126 TYR A C 1
ATOM 1004 O O . TYR A 1 126 ? 13.173 -13.491 -10.155 1.00 86.31 126 TYR A O 1
ATOM 1012 N N . GLN A 1 127 ? 15.117 -12.778 -11.036 1.00 84.62 127 GLN A N 1
ATOM 1013 C CA . GLN A 1 127 ? 15.376 -13.993 -11.800 1.00 84.62 127 GLN A CA 1
ATOM 1014 C C . GLN A 1 127 ? 15.924 -15.048 -10.838 1.00 84.62 127 GLN A C 1
ATOM 1016 O O . GLN A 1 127 ? 16.889 -14.810 -10.113 1.00 84.62 127 GLN A O 1
ATOM 1021 N N . LYS A 1 128 ? 15.278 -16.215 -10.781 1.00 77.94 128 LYS A N 1
ATOM 1022 C CA . LYS A 1 128 ? 15.835 -17.340 -10.028 1.00 77.94 128 LYS A CA 1
ATOM 1023 C C . LYS A 1 128 ? 16.983 -17.923 -10.853 1.00 77.94 128 LYS A C 1
ATOM 1025 O O . LYS A 1 128 ? 16.791 -18.082 -12.055 1.00 77.94 128 LYS A O 1
ATOM 1030 N N . PRO A 1 129 ? 18.144 -18.240 -10.256 1.00 76.19 129 PRO A N 1
ATOM 1031 C CA . PRO A 1 129 ? 19.116 -19.058 -10.958 1.00 76.19 129 PRO A CA 1
ATOM 1032 C C . PRO A 1 129 ? 18.447 -20.400 -11.263 1.00 76.19 129 PRO A C 1
ATOM 1034 O O . PRO A 1 129 ? 17.840 -21.007 -10.380 1.00 76.19 129 PRO A O 1
ATOM 1037 N N . GLU A 1 130 ? 18.501 -20.812 -12.524 1.00 65.62 130 GLU A N 1
ATOM 1038 C CA . GLU A 1 130 ? 18.036 -22.125 -12.953 1.00 65.62 130 GLU A CA 1
ATOM 1039 C C . GLU A 1 130 ? 18.903 -23.165 -12.214 1.00 65.62 130 GLU A C 1
ATOM 1041 O O . GLU A 1 130 ? 20.084 -23.326 -12.523 1.00 65.62 130 GLU A O 1
ATOM 1046 N N . GLU A 1 131 ? 18.372 -23.801 -11.166 1.00 61.31 131 GLU A N 1
ATOM 1047 C CA . GLU A 1 131 ? 19.027 -24.950 -10.533 1.00 61.31 131 GLU A CA 1
ATOM 1048 C C . GLU A 1 131 ? 18.943 -26.120 -11.524 1.00 61.31 131 GLU A C 1
ATOM 1050 O O . GLU A 1 131 ? 17.871 -26.694 -11.727 1.00 61.31 131 GLU A O 1
ATOM 1055 N N . GLY A 1 132 ? 20.058 -26.385 -12.211 1.00 56.03 132 GLY A N 1
ATOM 1056 C CA . GLY A 1 132 ? 20.252 -27.527 -13.110 1.00 56.03 132 GLY A CA 1
ATOM 1057 C C . GLY A 1 132 ? 20.689 -28.794 -12.390 1.00 56.03 132 GLY A C 1
ATOM 1058 O O . GLY A 1 132 ? 21.291 -28.683 -11.297 1.00 56.03 132 GLY A O 1
#

InterPro domains:
  IPR009052 DNA polymerase III-theta, bacterial [PF06440] (54-122)
  IPR036745 DNA polymerase III-theta superfamily [G3DSA:1.20.58.250] (52-132)
  IPR036745 DNA polymerase III-theta superfamily [SSF46575] (52-130)

Secondary structure (DSSP, 8-state):
------------------PPPPPPP--PPPP----------TTS-------GGGG-GGGS-HHHHHHHHHHHHHHHHHHHHHTT----HHHHHHHS-GGGHHHHHHHHHHHHHHGGGS--TTSGGGPPP---

pLDDT: mean 75.14, std 20.17, range [37.12, 97.31]